Protein AF-A0AAU0YVJ8-F1 (afdb_monomer_lite)

Radius of gyration: 30.5 Å; chains: 1; bounding box: 115×53×44 Å

Foldseek 3Di:
DDDLLPLLVLLLVQQAVQHQQQVSLCSNVVDPDPVSSVVCLVVNLLVVQLCVVVFQKWKFKAQDPPRVVHTDTQDDPRSVVLSPDVVSNDPDPDSMTMTMHGGPDDPVPDDPCPSVVPPPPDDPDPPPPPPDPDDDDDDDDDPPDDDDDDDDDD

Sequence (154 aa):
MKDWQDDEYCLFINGGEGSDLWAVLADFSETEDEEAWRTHIPRFTRLIRCWQHLGFIKVFQSDEWPAHLTSEEVTGQALDTLLADPTSWEYQDPDRWTCVASGDRDIHELDEGMCDQERWPPPPEAASFRATEAPRPRNRNDQGRSSGTDRLGR

Secondary structure (DSSP, 8-state):
---TT-HHHHHHHHHHHT-BHHHHHHHHHTS--HHHHHTTHHHHHHHHHHHHHHTSEEEEEESSSSHHHHSPBP-HHHHHHHHH-GGGGS-S--SSEEEEEE-SS-GGGPPTTHHHHS-SSPP----------PPPPP----------------

Structure (mmCIF, N/CA/C/O backbone):
data_AF-A0AAU0YVJ8-F1
#
_entry.id   AF-A0AAU0YVJ8-F1
#
loop_
_atom_site.group_PDB
_atom_site.id
_atom_site.type_symbol
_atom_site.label_atom_id
_atom_site.label_alt_id
_atom_site.label_comp_id
_atom_site.label_asym_id
_atom_site.label_entity_id
_atom_site.label_seq_id
_atom_site.pdbx_PDB_ins_code
_atom_site.Cartn_x
_atom_site.Cartn_y
_atom_site.Cartn_z
_atom_site.occupancy
_atom_site.B_iso_or_equiv
_atom_site.auth_seq_id
_atom_site.auth_comp_id
_atom_site.auth_asym_id
_atom_site.auth_atom_id
_atom_site.pdbx_PDB_model_num
ATOM 1 N N . MET A 1 1 ? 5.237 -16.769 -15.947 1.00 51.09 1 MET A N 1
ATOM 2 C CA . MET A 1 1 ? 5.441 -16.356 -14.546 1.00 51.09 1 MET A CA 1
ATOM 3 C C . MET A 1 1 ? 5.336 -14.844 -14.570 1.00 51.09 1 MET A C 1
ATOM 5 O O . MET A 1 1 ? 5.944 -14.274 -15.469 1.00 51.09 1 MET A O 1
ATOM 9 N N . LYS A 1 2 ? 4.458 -14.243 -13.758 1.00 60.12 2 LYS A N 1
ATOM 10 C CA . LYS A 1 2 ? 4.348 -12.778 -13.693 1.00 60.12 2 LYS A CA 1
ATOM 11 C C . LYS A 1 2 ? 5.636 -12.207 -13.083 1.00 60.12 2 LYS A C 1
ATOM 13 O O . LYS A 1 2 ? 6.319 -12.923 -12.351 1.00 60.12 2 LYS A O 1
ATOM 18 N N . ASP A 1 3 ? 5.986 -10.997 -13.495 1.00 67.50 3 ASP A N 1
ATOM 19 C CA . ASP A 1 3 ? 7.217 -10.304 -13.109 1.00 67.50 3 ASP A CA 1
ATOM 20 C C . ASP A 1 3 ? 7.046 -9.672 -11.719 1.00 67.50 3 ASP A C 1
ATOM 22 O O . ASP A 1 3 ? 5.967 -9.180 -11.413 1.00 67.50 3 ASP A O 1
ATOM 26 N N . TRP A 1 4 ? 8.079 -9.673 -10.878 1.00 59.75 4 TRP A N 1
ATOM 27 C CA . TRP A 1 4 ? 8.043 -8.966 -9.589 1.00 59.75 4 TRP A CA 1
ATOM 28 C C . TRP A 1 4 ? 8.025 -7.442 -9.763 1.00 59.75 4 TRP A C 1
ATOM 30 O O . TRP A 1 4 ? 7.556 -6.732 -8.879 1.00 59.75 4 TRP A O 1
ATOM 40 N N . GLN A 1 5 ? 8.433 -6.954 -10.938 1.00 66.75 5 GLN A N 1
ATOM 41 C CA . GLN A 1 5 ? 8.325 -5.550 -11.345 1.00 66.75 5 GLN A CA 1
ATOM 42 C C . GLN A 1 5 ? 6.957 -5.201 -11.961 1.00 66.75 5 GLN A C 1
ATOM 44 O O . GLN A 1 5 ? 6.758 -4.093 -12.462 1.00 66.75 5 GLN A O 1
ATOM 49 N N . ASP A 1 6 ? 6.004 -6.136 -11.954 1.00 84.75 6 ASP A N 1
ATOM 50 C CA . ASP A 1 6 ? 4.592 -5.833 -12.166 1.00 84.75 6 ASP A CA 1
ATOM 51 C C . ASP A 1 6 ? 4.008 -5.341 -10.833 1.00 84.75 6 ASP A C 1
ATOM 53 O O . ASP A 1 6 ? 3.893 -6.106 -9.874 1.00 84.75 6 ASP A O 1
ATOM 57 N N . ASP A 1 7 ? 3.663 -4.050 -10.781 1.00 88.31 7 ASP A N 1
ATOM 58 C CA . ASP A 1 7 ? 3.133 -3.370 -9.593 1.00 88.31 7 ASP A CA 1
ATOM 59 C C . ASP A 1 7 ? 1.969 -4.158 -8.950 1.00 88.31 7 ASP A C 1
ATOM 61 O O . ASP A 1 7 ? 1.889 -4.291 -7.727 1.00 88.31 7 ASP A O 1
ATOM 65 N N . GLU A 1 8 ? 1.076 -4.707 -9.783 1.00 88.12 8 GLU A N 1
ATOM 66 C CA . GLU A 1 8 ? -0.093 -5.477 -9.355 1.00 88.12 8 GLU A CA 1
ATOM 67 C C . GLU A 1 8 ? 0.323 -6.824 -8.770 1.00 88.12 8 GLU A C 1
ATOM 69 O O . GLU A 1 8 ? -0.139 -7.227 -7.701 1.00 88.12 8 GLU A O 1
ATOM 74 N N . TYR A 1 9 ? 1.231 -7.527 -9.443 1.00 88.19 9 TYR A N 1
ATOM 75 C CA . TYR A 1 9 ? 1.719 -8.808 -8.948 1.00 88.19 9 TYR A CA 1
ATOM 76 C C . TYR A 1 9 ? 2.485 -8.659 -7.627 1.00 88.19 9 TYR A C 1
ATOM 78 O O . TYR A 1 9 ? 2.253 -9.440 -6.703 1.00 88.19 9 TYR A O 1
ATOM 86 N N . CYS A 1 10 ? 3.336 -7.637 -7.511 1.00 91.81 10 CYS A N 1
ATOM 87 C CA . CYS A 1 10 ? 4.077 -7.338 -6.288 1.00 91.81 10 CYS A CA 1
ATOM 88 C C . CYS A 1 10 ? 3.132 -7.072 -5.108 1.00 91.81 10 CYS A C 1
ATOM 90 O O . CYS A 1 10 ? 3.278 -7.676 -4.040 1.00 91.81 10 CYS A O 1
ATOM 92 N N . LEU A 1 11 ? 2.115 -6.227 -5.319 1.00 92.56 11 LEU A N 1
ATOM 93 C CA . LEU A 1 11 ? 1.122 -5.918 -4.293 1.00 92.56 11 LEU A CA 1
ATOM 94 C C . LEU A 1 11 ? 0.286 -7.143 -3.909 1.00 92.56 11 LEU A C 1
ATOM 96 O O . LEU A 1 11 ? -0.031 -7.320 -2.735 1.00 92.56 11 LEU A O 1
ATOM 100 N N . PHE A 1 12 ? -0.059 -7.996 -4.875 1.00 90.56 12 PHE A N 1
ATOM 101 C CA . PHE A 1 12 ? -0.785 -9.233 -4.606 1.00 90.56 12 PHE A CA 1
ATOM 102 C C . PHE A 1 12 ? -0.000 -10.167 -3.680 1.00 90.56 12 PHE A C 1
ATOM 104 O O . PHE A 1 12 ? -0.557 -10.633 -2.686 1.00 90.56 12 PHE A O 1
ATOM 111 N N . ILE A 1 13 ? 1.276 -10.429 -3.979 1.00 91.50 13 ILE A N 1
ATOM 112 C CA . ILE A 1 13 ? 2.089 -11.323 -3.147 1.00 91.50 13 ILE A CA 1
ATOM 113 C C . ILE A 1 13 ? 2.244 -10.749 -1.736 1.00 91.50 13 ILE A C 1
ATOM 115 O O . ILE A 1 13 ? 1.937 -11.438 -0.765 1.00 91.50 13 ILE A O 1
ATOM 119 N N . ASN A 1 14 ? 2.600 -9.468 -1.621 1.00 93.00 14 ASN A N 1
ATOM 120 C CA . ASN A 1 14 ? 2.753 -8.804 -0.327 1.00 93.00 14 ASN A CA 1
ATOM 121 C C . ASN A 1 14 ? 1.441 -8.753 0.478 1.00 93.00 14 ASN A C 1
ATOM 123 O O . ASN A 1 14 ? 1.430 -8.975 1.688 1.00 93.00 14 ASN A O 1
ATOM 127 N N . GLY A 1 15 ? 0.304 -8.531 -0.187 1.00 90.19 15 GLY A N 1
ATOM 128 C CA . GLY A 1 15 ? -1.012 -8.628 0.443 1.00 90.19 15 GLY A CA 1
ATOM 129 C C . GLY A 1 15 ? -1.358 -10.056 0.887 1.00 90.19 15 GLY A C 1
ATOM 130 O O . GLY A 1 15 ? -2.058 -10.250 1.878 1.00 90.19 15 GLY A O 1
ATOM 131 N N . GLY A 1 16 ? -0.866 -11.081 0.193 1.00 89.19 16 GLY A N 1
ATOM 132 C CA . GLY A 1 16 ? -0.982 -12.476 0.627 1.00 89.19 16 GLY A CA 1
ATOM 133 C C . GLY A 1 16 ? -0.205 -12.772 1.913 1.00 89.19 16 GLY A C 1
ATOM 134 O O . GLY A 1 16 ? -0.638 -13.598 2.717 1.00 89.19 16 GLY A O 1
ATOM 135 N N . GLU A 1 17 ? 0.913 -12.080 2.119 1.00 90.31 17 GLU A N 1
ATOM 136 C CA . GLU A 1 17 ? 1.813 -12.277 3.260 1.00 90.31 17 GLU A CA 1
ATOM 137 C C . GLU A 1 17 ? 1.480 -11.389 4.467 1.00 90.31 17 GLU A C 1
ATOM 139 O O . GLU A 1 17 ? 1.920 -11.677 5.581 1.00 90.31 17 GLU A O 1
ATOM 144 N N . GLY A 1 18 ? 0.652 -10.356 4.284 1.00 89.62 18 GLY A N 1
ATOM 145 C CA . GLY A 1 18 ? 0.358 -9.404 5.353 1.00 89.62 18 GLY A CA 1
ATOM 146 C C . GLY A 1 18 ? 1.512 -8.428 5.584 1.00 89.62 18 GLY A C 1
ATOM 147 O O . GLY A 1 18 ? 1.788 -8.085 6.734 1.00 89.62 18 GLY A O 1
ATOM 148 N N . SER A 1 19 ? 2.218 -8.044 4.519 1.00 91.44 19 SER A N 1
ATOM 149 C CA . SER A 1 19 ? 3.463 -7.277 4.585 1.00 91.44 19 SER A CA 1
ATOM 150 C C . SER A 1 19 ? 3.259 -5.811 4.961 1.00 91.44 19 SER A C 1
ATOM 152 O O . SER A 1 19 ? 2.230 -5.200 4.655 1.00 91.44 19 SER A O 1
ATOM 154 N N . ASP A 1 20 ? 4.284 -5.222 5.577 1.00 92.44 20 ASP A N 1
ATOM 155 C CA . ASP A 1 20 ? 4.367 -3.775 5.770 1.00 92.44 20 ASP A CA 1
ATOM 156 C C . ASP A 1 20 ? 4.438 -3.025 4.429 1.00 92.44 20 ASP A C 1
ATOM 158 O O . ASP A 1 20 ? 4.908 -3.547 3.416 1.00 92.44 20 ASP A O 1
ATOM 162 N N . LEU A 1 21 ? 4.028 -1.754 4.423 1.00 93.38 21 LEU A N 1
ATOM 163 C CA . LEU A 1 21 ? 4.056 -0.920 3.214 1.00 93.38 21 LEU A CA 1
ATOM 164 C C . LEU A 1 21 ? 5.464 -0.717 2.639 1.00 93.38 21 LEU A C 1
ATOM 166 O O . LEU A 1 21 ? 5.624 -0.686 1.420 1.00 93.38 21 LEU A O 1
ATOM 170 N N . TRP A 1 22 ? 6.481 -0.585 3.495 1.00 93.44 22 TRP A N 1
ATOM 171 C CA . TRP A 1 22 ? 7.870 -0.430 3.053 1.00 93.44 22 TRP A CA 1
ATOM 172 C C . TRP A 1 22 ? 8.371 -1.689 2.325 1.00 93.44 22 TRP A C 1
ATOM 174 O O . TRP A 1 22 ? 9.097 -1.578 1.337 1.00 93.44 22 TRP A O 1
ATOM 184 N N . ALA A 1 23 ? 7.929 -2.878 2.754 1.00 93.12 23 ALA A N 1
ATOM 185 C CA . ALA A 1 23 ? 8.352 -4.154 2.179 1.00 93.12 23 ALA A CA 1
ATOM 186 C C . ALA A 1 23 ? 7.858 -4.313 0.735 1.00 93.12 23 ALA A C 1
ATOM 188 O O . ALA A 1 23 ? 8.610 -4.766 -0.122 1.00 93.12 23 ALA A O 1
ATOM 189 N N . VAL A 1 24 ? 6.658 -3.804 0.428 1.00 94.12 24 VAL A N 1
ATOM 190 C CA . VAL A 1 24 ? 6.143 -3.735 -0.951 1.00 94.12 24 VAL A CA 1
ATOM 191 C C . VAL A 1 24 ? 7.113 -2.977 -1.866 1.00 94.12 24 VAL A C 1
ATOM 193 O O . VAL A 1 24 ? 7.354 -3.388 -2.998 1.00 94.1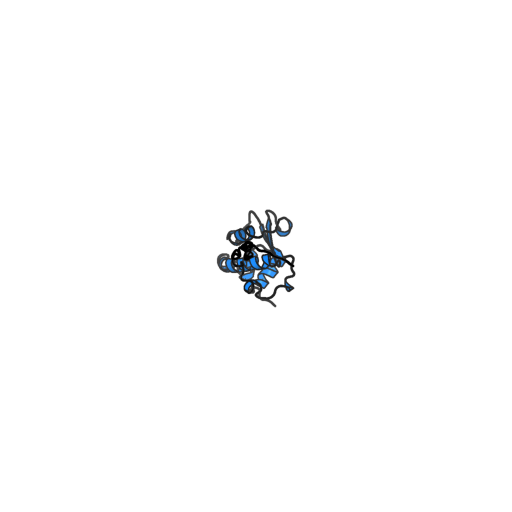2 24 VAL A O 1
ATOM 196 N N . LEU A 1 25 ? 7.686 -1.865 -1.390 1.00 94.50 25 LEU A N 1
ATOM 197 C CA . LEU A 1 25 ? 8.618 -1.057 -2.181 1.00 94.50 25 LEU A CA 1
ATOM 198 C C . LEU A 1 25 ? 9.988 -1.728 -2.314 1.00 94.50 25 LEU A C 1
ATOM 200 O O . LEU A 1 25 ? 10.589 -1.675 -3.390 1.00 94.50 25 LEU A O 1
ATOM 204 N N . ALA A 1 26 ? 10.463 -2.357 -1.239 1.00 93.00 26 ALA A N 1
ATOM 205 C CA . ALA A 1 26 ? 11.708 -3.114 -1.226 1.00 93.00 26 ALA A CA 1
ATOM 206 C C . ALA A 1 26 ? 11.666 -4.271 -2.233 1.00 93.00 26 ALA A C 1
ATOM 208 O O . ALA A 1 26 ? 12.542 -4.373 -3.093 1.00 93.00 26 ALA A O 1
ATOM 209 N N . ASP A 1 27 ? 10.598 -5.069 -2.193 1.00 93.25 27 ASP A N 1
ATOM 210 C CA . ASP A 1 27 ? 10.394 -6.198 -3.099 1.00 93.25 27 ASP A CA 1
ATOM 211 C C . ASP A 1 27 ? 10.249 -5.742 -4.549 1.00 93.25 27 ASP A C 1
ATOM 213 O O . ASP A 1 27 ? 10.882 -6.304 -5.442 1.00 93.25 27 ASP A O 1
ATOM 217 N N . PHE A 1 28 ? 9.444 -4.703 -4.792 1.00 93.81 28 PHE A N 1
ATOM 218 C CA . PHE A 1 28 ? 9.222 -4.173 -6.136 1.00 93.81 28 PHE A CA 1
ATOM 219 C C . PHE A 1 28 ? 10.508 -3.655 -6.787 1.00 93.81 28 PHE A C 1
ATOM 221 O O . PHE A 1 28 ? 10.744 -3.851 -7.979 1.00 93.81 28 PHE A O 1
ATOM 228 N N . SER A 1 29 ? 11.317 -2.930 -6.014 1.00 92.00 29 SER A N 1
ATOM 229 C CA . SER A 1 29 ? 12.522 -2.272 -6.521 1.00 92.00 29 SER A CA 1
ATOM 230 C C . SER A 1 29 ? 13.749 -3.186 -6.548 1.00 92.00 29 SER A C 1
ATOM 232 O O . SER A 1 29 ? 14.768 -2.807 -7.129 1.00 92.00 29 SER A O 1
ATOM 234 N N . GLU A 1 30 ? 13.658 -4.374 -5.938 1.00 91.88 30 GLU A N 1
ATOM 235 C CA . GLU A 1 30 ? 14.751 -5.341 -5.781 1.00 91.88 30 GLU A CA 1
ATOM 236 C C . GLU A 1 30 ? 16.017 -4.720 -5.146 1.00 91.88 30 GLU A C 1
ATOM 238 O O . GLU A 1 30 ? 17.150 -5.104 -5.453 1.00 91.88 30 GLU A O 1
ATOM 243 N N . THR A 1 31 ? 15.846 -3.726 -4.268 1.00 91.31 31 THR A N 1
ATOM 244 C CA . THR A 1 31 ? 16.947 -3.004 -3.613 1.00 91.31 31 THR A CA 1
ATOM 245 C C . THR A 1 31 ? 16.616 -2.647 -2.167 1.00 91.31 31 THR A C 1
ATOM 247 O O . THR A 1 31 ? 15.456 -2.509 -1.796 1.00 91.31 31 THR A O 1
ATOM 250 N N . GLU A 1 32 ? 17.658 -2.443 -1.361 1.00 89.75 32 GLU A N 1
ATOM 251 C CA . GLU A 1 32 ? 17.587 -1.945 0.022 1.00 89.75 32 GLU A CA 1
ATOM 252 C C . GLU A 1 32 ? 17.713 -0.406 0.106 1.00 89.75 32 GLU A C 1
ATOM 25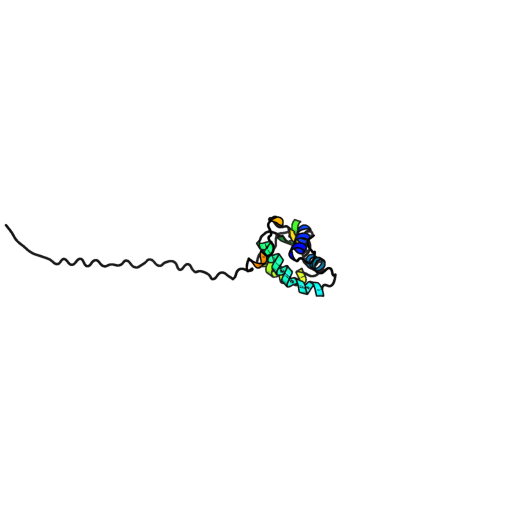4 O O . GLU A 1 32 ? 17.831 0.161 1.189 1.00 89.75 32 GLU A O 1
ATOM 259 N N . ASP A 1 33 ? 17.743 0.289 -1.037 1.00 92.31 33 ASP A N 1
ATOM 260 C CA . ASP A 1 33 ? 17.873 1.749 -1.103 1.00 92.31 33 ASP A CA 1
ATOM 261 C C . ASP A 1 33 ? 16.526 2.462 -0.883 1.00 92.31 33 ASP A C 1
ATOM 263 O O . ASP A 1 33 ? 15.720 2.609 -1.806 1.00 92.31 33 ASP A O 1
ATOM 267 N N . GLU A 1 34 ? 16.317 2.978 0.329 1.00 90.50 34 GLU A N 1
ATOM 268 C CA . GLU A 1 34 ? 15.119 3.742 0.703 1.00 90.50 34 GLU A CA 1
ATOM 269 C C . GLU A 1 34 ? 14.882 4.988 -0.171 1.00 90.50 34 GLU A C 1
ATOM 271 O O . GLU A 1 34 ? 13.737 5.413 -0.365 1.00 90.50 34 GLU A O 1
ATOM 276 N N . GLU A 1 35 ? 15.933 5.597 -0.736 1.00 91.62 35 GLU A N 1
ATOM 277 C CA . GLU A 1 35 ? 15.760 6.735 -1.643 1.00 91.62 35 GLU A CA 1
ATOM 278 C C . GLU A 1 35 ? 15.122 6.290 -2.966 1.00 91.62 35 GLU A C 1
ATOM 280 O O . GLU A 1 35 ? 14.233 6.974 -3.489 1.00 91.62 35 GLU A O 1
ATOM 285 N N . ALA A 1 36 ? 15.501 5.110 -3.467 1.00 91.31 36 ALA A N 1
ATOM 286 C CA . ALA A 1 36 ? 14.883 4.507 -4.641 1.00 91.31 36 ALA A CA 1
ATOM 287 C C . ALA A 1 36 ? 13.406 4.168 -4.382 1.00 91.31 36 ALA A C 1
ATOM 289 O O . ALA A 1 36 ? 12.547 4.492 -5.211 1.00 91.31 36 ALA A O 1
ATOM 290 N N . TRP A 1 37 ? 13.082 3.617 -3.206 1.00 93.06 37 TRP A N 1
ATOM 291 C CA . TRP A 1 37 ? 11.709 3.267 -2.811 1.00 93.06 37 TRP A CA 1
ATOM 292 C C . TRP A 1 37 ? 10.760 4.462 -2.884 1.00 93.06 37 TRP A C 1
ATOM 294 O O . TRP A 1 37 ? 9.652 4.362 -3.419 1.00 93.06 37 TRP A O 1
ATOM 304 N N . ARG A 1 38 ? 11.216 5.632 -2.417 1.00 92.06 38 ARG A N 1
ATOM 305 C CA . ARG A 1 38 ? 10.416 6.868 -2.396 1.00 92.06 38 ARG A CA 1
ATOM 306 C C . ARG A 1 38 ? 9.895 7.276 -3.770 1.00 92.06 38 ARG A C 1
ATOM 308 O O . ARG A 1 38 ? 8.825 7.878 -3.865 1.00 92.06 38 ARG A O 1
ATOM 315 N N . THR A 1 39 ? 10.604 6.923 -4.843 1.00 93.69 39 THR A N 1
ATOM 316 C CA . THR A 1 39 ? 10.163 7.212 -6.216 1.00 93.69 39 THR A CA 1
ATOM 317 C C . THR A 1 39 ? 8.922 6.410 -6.629 1.00 93.69 39 THR A C 1
ATOM 319 O O . THR A 1 39 ? 8.186 6.831 -7.525 1.00 93.69 39 THR A O 1
ATOM 322 N N . HIS A 1 40 ? 8.641 5.300 -5.940 1.00 93.44 40 HIS A N 1
ATOM 323 C CA . HIS A 1 40 ? 7.534 4.385 -6.218 1.00 93.44 40 HIS A CA 1
ATOM 324 C C . HIS A 1 40 ? 6.306 4.611 -5.320 1.00 93.44 40 HIS A C 1
ATOM 326 O O . HIS A 1 40 ? 5.215 4.157 -5.671 1.00 93.44 40 HIS A O 1
ATOM 332 N N . ILE A 1 41 ? 6.428 5.383 -4.231 1.00 94.25 41 ILE A N 1
ATOM 333 C CA . ILE A 1 41 ? 5.317 5.681 -3.306 1.00 94.25 41 ILE A CA 1
ATOM 334 C C . ILE A 1 41 ? 4.055 6.175 -4.040 1.00 94.25 41 ILE A C 1
ATOM 336 O O . ILE A 1 41 ? 2.993 5.591 -3.836 1.00 94.25 41 ILE A O 1
ATOM 340 N N . PRO A 1 42 ? 4.097 7.180 -4.945 1.00 93.31 42 PRO A N 1
ATOM 341 C CA . PRO A 1 42 ? 2.871 7.682 -5.577 1.00 93.31 42 PRO A CA 1
ATOM 342 C C . PRO A 1 42 ? 2.113 6.618 -6.381 1.00 93.31 42 PRO A C 1
ATOM 344 O O . PRO A 1 42 ? 0.882 6.650 -6.464 1.00 93.31 42 PRO A O 1
ATOM 347 N N . ARG A 1 43 ? 2.853 5.678 -6.974 1.00 91.31 43 ARG A N 1
ATOM 348 C CA . ARG A 1 43 ? 2.317 4.574 -7.767 1.00 91.31 43 ARG A CA 1
ATOM 349 C C . ARG A 1 43 ? 1.612 3.559 -6.867 1.00 91.31 43 ARG A C 1
ATOM 351 O O . ARG A 1 43 ? 0.431 3.295 -7.092 1.00 91.31 43 ARG A O 1
ATOM 358 N N . PHE A 1 44 ? 2.275 3.082 -5.815 1.00 94.00 44 PHE A N 1
ATOM 359 C CA . PHE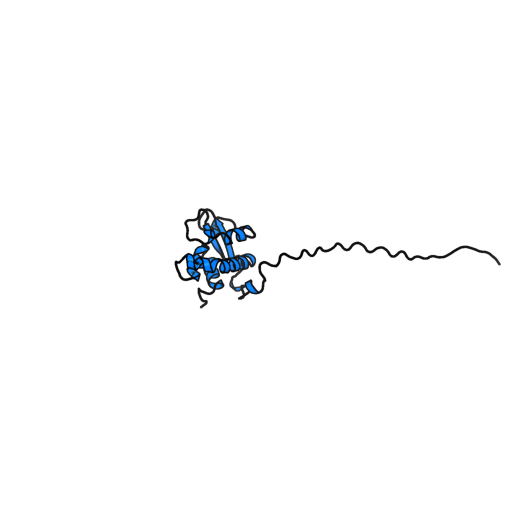 A 1 44 ? 1.667 2.133 -4.877 1.00 94.00 44 PHE A CA 1
ATOM 360 C C . PHE A 1 44 ? 0.540 2.756 -4.052 1.00 94.00 44 PHE A C 1
ATOM 362 O O . PHE A 1 44 ? -0.482 2.109 -3.850 1.00 94.00 44 PHE A O 1
ATOM 369 N N . THR A 1 45 ? 0.620 4.040 -3.694 1.00 94.75 45 THR A N 1
ATOM 370 C CA . THR A 1 45 ? -0.503 4.769 -3.085 1.00 94.75 45 THR A CA 1
ATOM 371 C C . THR A 1 45 ? -1.754 4.723 -3.964 1.00 94.75 45 THR A C 1
ATOM 373 O O . THR A 1 45 ? -2.858 4.499 -3.465 1.00 94.75 45 THR A O 1
ATOM 376 N N . ARG A 1 46 ? -1.616 4.929 -5.283 1.00 92.69 46 ARG A N 1
ATOM 377 C CA . ARG A 1 46 ? -2.759 4.863 -6.208 1.00 92.69 46 ARG A CA 1
ATOM 378 C C . ARG A 1 46 ? -3.327 3.448 -6.283 1.00 92.69 46 ARG A C 1
ATOM 380 O O . ARG A 1 46 ? -4.546 3.284 -6.241 1.00 92.69 46 ARG A O 1
ATOM 387 N N . LEU A 1 47 ? -2.448 2.456 -6.394 1.00 93.25 47 LEU A N 1
ATOM 388 C CA . LEU A 1 47 ? -2.831 1.060 -6.546 1.00 93.25 47 LEU A CA 1
ATOM 389 C C . LEU A 1 47 ? -3.533 0.523 -5.293 1.00 93.25 47 LEU A C 1
ATOM 391 O O . LEU A 1 47 ? -4.630 -0.018 -5.397 1.00 93.25 47 LEU A O 1
ATOM 395 N N . ILE A 1 48 ? -2.975 0.784 -4.107 1.00 94.88 48 ILE A N 1
ATOM 396 C CA . ILE A 1 48 ? -3.560 0.373 -2.826 1.00 94.88 48 ILE A CA 1
ATOM 397 C C . ILE A 1 48 ? -4.946 0.989 -2.637 1.00 94.88 48 ILE A C 1
ATOM 399 O O . ILE A 1 48 ? -5.890 0.287 -2.282 1.00 94.88 48 ILE A O 1
ATOM 403 N N . ARG A 1 49 ? -5.109 2.288 -2.929 1.00 93.31 49 ARG A N 1
ATOM 404 C CA . ARG A 1 49 ? -6.424 2.950 -2.860 1.00 93.31 49 ARG A CA 1
ATOM 405 C C . ARG A 1 49 ? -7.454 2.258 -3.742 1.00 93.31 49 ARG A C 1
ATOM 407 O O . ARG A 1 49 ? -8.556 1.977 -3.274 1.00 93.31 49 ARG A O 1
ATOM 414 N N . CYS A 1 50 ? -7.088 2.002 -4.995 1.00 92.31 50 CYS A N 1
ATOM 415 C CA . CYS A 1 50 ? -7.955 1.336 -5.954 1.00 92.31 50 CYS A CA 1
ATOM 416 C C . CYS A 1 50 ? -8.337 -0.073 -5.475 1.00 92.31 50 CYS A C 1
ATOM 418 O O . CYS A 1 50 ? -9.517 -0.387 -5.364 1.00 92.31 50 CYS A O 1
ATOM 420 N N . TRP A 1 51 ? -7.358 -0.909 -5.127 1.00 93.50 51 TRP A N 1
ATOM 421 C CA . TRP A 1 51 ? -7.611 -2.301 -4.753 1.00 93.50 51 TRP A CA 1
ATOM 422 C C . TRP A 1 51 ? -8.359 -2.440 -3.431 1.00 93.50 51 TRP A C 1
ATOM 424 O O . TRP A 1 51 ? -9.218 -3.314 -3.322 1.00 93.50 51 TRP A O 1
ATOM 434 N N . GLN A 1 52 ? -8.095 -1.569 -2.452 1.00 93.81 52 GLN A N 1
ATOM 435 C CA . GLN A 1 52 ? -8.863 -1.539 -1.207 1.00 93.81 52 GLN A CA 1
ATOM 436 C C . GLN A 1 52 ? -10.306 -1.099 -1.470 1.00 93.81 52 GLN A C 1
ATOM 438 O O . GLN A 1 52 ? -11.231 -1.703 -0.940 1.00 93.81 52 GLN A O 1
ATOM 443 N N . HIS A 1 53 ? -10.528 -0.118 -2.354 1.00 91.06 53 HIS A N 1
ATOM 444 C CA . HIS A 1 53 ? -11.888 0.266 -2.740 1.00 91.06 53 HIS A CA 1
ATOM 445 C C . HIS A 1 53 ? -12.638 -0.874 -3.440 1.00 91.06 53 HIS A C 1
ATOM 447 O O . HIS A 1 53 ? -13.811 -1.116 -3.161 1.00 91.06 53 HIS A O 1
ATOM 453 N N . LEU A 1 54 ? -11.947 -1.589 -4.327 1.00 90.69 54 LEU A N 1
ATOM 454 C CA . LEU A 1 54 ? -12.499 -2.725 -5.053 1.00 90.69 54 LEU A CA 1
ATOM 455 C C . LEU A 1 54 ? -12.649 -3.983 -4.188 1.00 90.69 54 LEU A C 1
ATOM 457 O O . LEU A 1 54 ? -13.324 -4.908 -4.633 1.00 90.69 54 LEU A O 1
ATOM 461 N N . GLY A 1 55 ? -12.069 -4.015 -2.982 1.00 91.75 55 GLY A N 1
ATOM 462 C CA . GLY A 1 55 ? -12.167 -5.112 -2.014 1.00 91.75 55 GLY A CA 1
ATOM 463 C C . GLY A 1 55 ? -11.151 -6.246 -2.194 1.00 91.75 55 GLY A C 1
ATOM 464 O O . GLY A 1 55 ? -11.327 -7.305 -1.593 1.00 91.75 55 GLY A O 1
ATOM 465 N N . PHE A 1 56 ? -10.112 -6.052 -3.011 1.00 92.69 56 PHE A N 1
ATOM 466 C CA . PHE A 1 56 ? -9.064 -7.054 -3.266 1.00 92.69 56 PHE A CA 1
ATOM 467 C C . PHE A 1 56 ? -7.985 -7.093 -2.184 1.00 92.69 56 PHE A C 1
ATOM 469 O O . PHE A 1 56 ? -7.353 -8.124 -1.971 1.00 92.69 56 PHE A O 1
ATOM 476 N N . ILE A 1 57 ? -7.787 -5.978 -1.485 1.00 94.50 57 ILE A N 1
ATOM 477 C CA . ILE A 1 57 ? -6.874 -5.874 -0.345 1.00 94.50 57 ILE A CA 1
ATOM 478 C C . ILE A 1 57 ? -7.540 -5.106 0.787 1.00 94.50 57 ILE A C 1
ATOM 480 O O . ILE A 1 57 ? -8.542 -4.418 0.590 1.00 94.50 57 ILE A O 1
ATOM 484 N N . LYS A 1 58 ? -6.923 -5.178 1.957 1.00 95.25 58 LYS A N 1
ATOM 485 C CA . LYS A 1 58 ? -7.226 -4.381 3.140 1.00 95.25 58 LYS A CA 1
ATOM 486 C C . LYS A 1 58 ? -5.933 -3.804 3.694 1.00 95.25 58 LYS A C 1
ATOM 488 O O . LYS A 1 58 ? -4.863 -4.377 3.503 1.00 95.25 58 LYS A O 1
ATOM 493 N N . VAL A 1 59 ? -6.034 -2.675 4.384 1.00 95.06 59 VAL A N 1
ATOM 494 C CA . VAL A 1 59 ? -4.908 -2.065 5.100 1.00 95.06 59 VAL A CA 1
ATOM 495 C C . VAL A 1 59 ? -5.254 -2.040 6.575 1.00 95.06 59 VAL A C 1
ATOM 497 O O . VAL A 1 59 ? -6.355 -1.640 6.939 1.00 95.06 59 VAL A O 1
ATOM 500 N N . PHE A 1 60 ? -4.327 -2.460 7.423 1.00 93.38 60 PHE A N 1
ATOM 501 C CA . PHE A 1 60 ? -4.517 -2.517 8.868 1.00 93.38 60 PHE A CA 1
ATOM 502 C C . PHE A 1 60 ? -3.455 -1.687 9.563 1.00 93.38 60 PHE A C 1
ATOM 504 O O . PHE A 1 60 ? -2.318 -1.627 9.100 1.00 93.38 60 PHE A O 1
ATOM 511 N N . GLN A 1 61 ? -3.822 -1.082 10.690 1.00 91.06 61 GLN A N 1
ATOM 512 C CA . GLN A 1 61 ? -2.881 -0.376 11.552 1.00 91.06 61 GLN A CA 1
ATOM 513 C C . GLN A 1 61 ? -3.087 -0.785 13.009 1.00 91.06 61 GLN A C 1
ATOM 515 O O . GLN A 1 61 ? -4.218 -0.767 13.492 1.00 91.06 61 GLN A O 1
ATOM 520 N N . SER A 1 62 ? -2.020 -1.162 13.708 1.00 87.50 62 SER A N 1
ATOM 521 C CA . SER A 1 62 ? -2.080 -1.757 15.049 1.00 87.50 62 SER A CA 1
ATOM 522 C C . SER A 1 62 ? -0.870 -1.375 15.887 1.00 87.50 62 SER A C 1
ATOM 524 O O . SER A 1 62 ? 0.219 -1.200 15.359 1.00 87.50 62 SER A O 1
ATOM 526 N N . ASP A 1 63 ? -1.034 -1.333 17.203 1.00 86.31 63 ASP A N 1
ATOM 527 C CA . ASP A 1 63 ? 0.080 -1.130 18.139 1.00 86.31 63 ASP A CA 1
ATOM 528 C C . ASP A 1 63 ? 0.815 -2.464 18.421 1.00 86.31 63 ASP A C 1
ATOM 530 O O . ASP A 1 63 ? 1.898 -2.492 18.999 1.00 86.31 63 ASP A O 1
ATOM 534 N N . GLU A 1 64 ? 0.235 -3.587 17.982 1.00 82.56 64 GLU A N 1
ATOM 535 C CA . GLU A 1 64 ? 0.771 -4.946 18.105 1.00 82.56 64 GLU A CA 1
ATOM 536 C C . GLU A 1 64 ? 0.918 -5.617 16.733 1.00 82.56 64 GLU A C 1
ATOM 538 O O . GLU A 1 64 ? 0.107 -5.392 15.830 1.00 82.56 64 GLU A O 1
ATOM 543 N N . TRP A 1 65 ? 1.927 -6.481 16.596 1.00 75.25 65 TRP A N 1
ATOM 544 C CA . TRP A 1 65 ? 2.143 -7.301 15.404 1.00 75.25 65 TRP A CA 1
ATOM 545 C C . TRP A 1 65 ? 1.567 -8.722 15.580 1.00 75.25 65 TRP A C 1
ATOM 547 O O . TRP A 1 65 ? 1.787 -9.327 16.634 1.00 75.25 65 TRP A O 1
ATOM 557 N N . PRO A 1 66 ? 0.923 -9.317 14.555 1.00 72.50 66 PRO A N 1
ATOM 558 C CA . PRO A 1 66 ? 0.653 -8.752 13.232 1.00 72.50 66 PRO A CA 1
ATOM 559 C C . PRO A 1 66 ? -0.655 -7.951 13.185 1.00 72.50 66 PRO A C 1
ATOM 561 O O . PRO A 1 66 ? -1.699 -8.415 13.646 1.00 72.50 66 PRO A O 1
ATOM 564 N N . ALA A 1 67 ? -0.605 -6.768 12.564 1.00 74.44 67 ALA A N 1
ATOM 565 C CA . ALA A 1 67 ? -1.688 -5.787 12.640 1.00 74.44 67 ALA A CA 1
ATOM 566 C C . ALA A 1 67 ? -3.042 -6.306 12.125 1.00 74.44 67 ALA A C 1
ATOM 568 O O . ALA A 1 67 ? -4.078 -6.034 12.725 1.00 74.44 67 ALA A O 1
ATOM 569 N N . HIS A 1 68 ? -3.044 -7.125 11.072 1.00 73.12 68 HIS A N 1
ATOM 570 C CA . HIS A 1 68 ? -4.264 -7.689 10.482 1.00 73.12 68 HIS A CA 1
ATOM 571 C C . HIS A 1 68 ? -5.033 -8.673 11.390 1.00 73.12 68 HIS A C 1
ATOM 573 O O . HIS A 1 68 ? -6.165 -9.030 11.070 1.00 73.12 68 HIS A O 1
ATOM 579 N N . LEU A 1 69 ? -4.451 -9.129 12.507 1.00 75.19 69 LEU A N 1
ATOM 580 C CA . LEU A 1 69 ? -5.124 -10.009 13.477 1.00 75.19 69 LEU A CA 1
ATOM 581 C C . LEU A 1 69 ? -5.627 -9.270 14.720 1.00 75.19 69 LEU A C 1
ATOM 583 O O . LEU A 1 69 ? -6.453 -9.806 15.461 1.00 75.19 69 LEU A O 1
ATOM 587 N N . THR A 1 70 ? -5.095 -8.080 14.980 1.00 69.38 70 THR A N 1
ATOM 588 C CA . THR A 1 70 ? -5.207 -7.404 16.277 1.00 69.38 70 THR A CA 1
ATOM 589 C C . THR A 1 70 ? -5.918 -6.060 16.187 1.00 69.38 70 THR A C 1
ATOM 591 O O . THR A 1 70 ? -6.209 -5.471 17.227 1.00 69.38 70 THR A O 1
ATOM 594 N N . SER A 1 71 ? -6.214 -5.561 14.983 1.00 78.81 71 SER A N 1
ATOM 595 C CA . SER A 1 71 ? -6.772 -4.222 14.804 1.00 78.81 71 SER A CA 1
ATOM 596 C C . SER A 1 71 ? -7.875 -4.108 13.752 1.00 78.81 71 SER A C 1
ATOM 598 O O . SER A 1 71 ? -8.320 -5.085 13.149 1.00 78.81 71 SER A O 1
ATOM 600 N N . GLU A 1 72 ? -8.362 -2.875 13.596 1.00 80.06 72 GLU A N 1
ATOM 601 C CA . GLU A 1 72 ? -9.370 -2.498 12.615 1.00 80.06 72 GLU A CA 1
ATOM 602 C C . GLU A 1 72 ? -8.732 -2.099 11.278 1.00 80.06 72 GLU A C 1
ATOM 604 O O . GLU A 1 72 ? -7.618 -1.572 11.205 1.00 80.06 72 GLU A O 1
ATOM 609 N N . GLU A 1 73 ? -9.485 -2.339 10.210 1.00 91.38 73 GLU A N 1
ATOM 610 C CA . GLU A 1 73 ? -9.147 -1.923 8.855 1.00 91.38 73 GLU A CA 1
ATOM 611 C C . GLU A 1 73 ? -9.146 -0.389 8.735 1.00 91.38 73 GLU A C 1
ATOM 613 O O . GLU A 1 73 ? -10.083 0.297 9.155 1.00 91.38 73 GLU A O 1
ATOM 618 N N . VAL A 1 74 ? -8.102 0.159 8.118 1.00 92.56 74 VAL A N 1
ATOM 619 C CA . VAL A 1 74 ? -7.966 1.585 7.825 1.00 92.56 74 VAL A CA 1
ATOM 620 C C . VAL A 1 74 ? -8.588 1.875 6.463 1.00 92.56 74 VAL A C 1
ATOM 622 O O . VAL A 1 74 ? -8.092 1.425 5.434 1.00 92.56 74 VAL A O 1
ATOM 625 N N . THR A 1 75 ? -9.649 2.683 6.449 1.00 92.88 75 THR A N 1
ATOM 626 C CA . THR A 1 75 ? -10.424 2.983 5.235 1.00 92.88 75 THR A CA 1
ATOM 627 C C . THR A 1 75 ? -10.646 4.487 5.031 1.00 92.88 75 THR A C 1
ATOM 629 O O . THR A 1 75 ? -10.396 5.317 5.914 1.00 92.88 75 THR A O 1
ATOM 632 N N . GLY A 1 76 ? -11.114 4.863 3.835 1.00 90.75 76 GLY A N 1
ATOM 633 C CA . GLY A 1 76 ? -11.533 6.229 3.501 1.00 90.75 76 GLY A CA 1
ATOM 634 C C . GLY A 1 76 ? -10.461 7.294 3.769 1.00 90.75 76 GLY A C 1
ATOM 635 O O . GLY A 1 76 ? -9.297 7.131 3.417 1.00 90.75 76 GLY A O 1
ATOM 636 N N . GLN A 1 77 ? -10.848 8.391 4.427 1.00 91.38 77 GLN A N 1
ATOM 637 C CA . GLN A 1 77 ? -9.937 9.509 4.705 1.00 91.38 77 GLN A CA 1
ATOM 638 C C . GLN A 1 77 ? -8.756 9.115 5.607 1.00 91.38 77 GLN A C 1
ATOM 640 O O . GLN A 1 77 ? -7.690 9.721 5.508 1.00 91.38 77 GLN A O 1
ATOM 645 N N . ALA A 1 78 ? -8.930 8.126 6.492 1.00 92.56 78 ALA A N 1
ATOM 646 C CA . ALA A 1 78 ? -7.843 7.645 7.341 1.00 92.56 78 ALA A CA 1
ATOM 647 C C . ALA A 1 78 ? -6.772 6.939 6.501 1.00 92.56 78 ALA A C 1
ATOM 649 O O . ALA A 1 78 ? -5.587 7.209 6.685 1.00 92.56 78 ALA A O 1
ATOM 650 N N . LEU A 1 79 ? -7.194 6.132 5.522 1.00 94.25 79 LEU A N 1
ATOM 651 C CA . LEU A 1 79 ? -6.285 5.515 4.557 1.00 94.25 79 LEU A CA 1
ATOM 652 C C . LEU A 1 79 ? -5.571 6.578 3.720 1.00 94.25 79 LEU A C 1
ATOM 654 O O . LEU A 1 79 ? -4.368 6.490 3.500 1.00 94.25 79 LEU A O 1
ATOM 658 N N . ASP A 1 80 ? -6.291 7.612 3.284 1.00 92.00 80 ASP A N 1
ATOM 659 C CA . ASP A 1 80 ? -5.691 8.680 2.489 1.00 92.00 80 ASP A CA 1
ATOM 660 C C . ASP A 1 80 ? -4.609 9.447 3.243 1.00 92.00 80 ASP A C 1
ATOM 662 O O . ASP A 1 80 ? -3.581 9.771 2.649 1.00 92.00 80 ASP A O 1
ATOM 666 N N . THR A 1 81 ? -4.843 9.726 4.526 1.00 94.00 81 THR A N 1
ATOM 667 C CA . THR A 1 81 ? -3.860 10.359 5.409 1.00 94.00 81 THR A CA 1
ATOM 668 C C . THR A 1 81 ? -2.664 9.442 5.632 1.00 94.00 81 THR A C 1
ATOM 670 O O . THR A 1 81 ? -1.534 9.899 5.507 1.00 94.00 81 THR A O 1
ATOM 673 N N . LEU A 1 82 ? -2.910 8.156 5.902 1.00 93.81 82 LEU A N 1
ATOM 674 C CA . LEU A 1 82 ? -1.866 7.160 6.125 1.00 93.81 82 LEU A CA 1
ATOM 675 C C . LEU A 1 82 ? -0.947 7.032 4.903 1.00 93.81 82 LEU A C 1
ATOM 677 O O . LEU A 1 82 ? 0.262 7.169 5.018 1.00 93.81 82 LEU A O 1
ATOM 681 N N . LEU A 1 83 ? -1.509 6.851 3.704 1.00 94.81 83 LEU A N 1
ATOM 682 C CA . LEU A 1 83 ? -0.708 6.669 2.486 1.00 94.81 83 LEU A CA 1
ATOM 683 C C . LEU A 1 83 ? 0.005 7.952 2.034 1.00 94.81 83 LEU A C 1
ATOM 685 O O . LEU A 1 83 ? 0.923 7.887 1.214 1.00 94.81 83 LEU A O 1
ATOM 689 N N . ALA A 1 84 ? -0.438 9.116 2.517 1.00 93.19 84 ALA A N 1
ATOM 690 C CA . ALA A 1 84 ? 0.217 10.396 2.278 1.00 93.19 84 ALA A CA 1
ATOM 691 C C . ALA A 1 84 ? 1.356 10.682 3.268 1.00 93.19 84 ALA A C 1
ATOM 693 O O . ALA A 1 84 ? 2.153 11.582 2.999 1.00 93.19 84 ALA A O 1
ATOM 694 N N . ASP A 1 85 ? 1.428 9.958 4.387 1.00 91.75 85 ASP A N 1
ATOM 695 C CA . ASP A 1 85 ? 2.489 10.091 5.377 1.00 91.75 85 ASP A CA 1
ATOM 696 C C . ASP A 1 85 ? 3.733 9.309 4.923 1.00 91.75 85 ASP A C 1
ATOM 698 O O . ASP A 1 85 ? 3.690 8.078 4.864 1.00 91.75 85 ASP A O 1
ATOM 702 N N . PRO A 1 86 ? 4.859 9.983 4.614 1.00 87.56 86 PRO A N 1
ATOM 703 C CA . PRO A 1 86 ? 6.083 9.305 4.199 1.00 87.56 86 PRO A CA 1
ATOM 704 C C . PRO A 1 86 ? 6.578 8.281 5.221 1.00 87.56 86 PRO A C 1
ATOM 706 O O . PRO A 1 86 ? 7.107 7.251 4.824 1.00 87.56 86 PRO A O 1
ATOM 709 N N . THR A 1 87 ? 6.354 8.520 6.516 1.00 89.25 87 THR A N 1
ATOM 710 C CA . THR A 1 87 ? 6.835 7.634 7.587 1.00 89.25 87 THR A CA 1
ATOM 711 C C . THR A 1 87 ? 6.134 6.276 7.596 1.00 89.25 87 THR A C 1
ATOM 713 O O . THR A 1 87 ? 6.690 5.301 8.097 1.00 89.25 87 THR A O 1
ATOM 716 N N . SER A 1 88 ? 4.944 6.179 6.988 1.00 90.50 88 SER A N 1
ATOM 717 C CA . SER A 1 88 ? 4.233 4.906 6.810 1.00 90.50 88 SER A CA 1
ATOM 718 C C . SER A 1 88 ? 4.900 3.994 5.773 1.00 90.50 88 SER A C 1
ATOM 720 O O . SER A 1 88 ? 4.552 2.822 5.691 1.00 90.50 88 SER A O 1
ATOM 722 N N . TRP A 1 89 ? 5.846 4.517 4.987 1.00 92.81 89 TRP A N 1
ATOM 723 C CA . TRP A 1 89 ? 6.571 3.804 3.930 1.00 92.81 89 TRP A CA 1
ATOM 724 C C . TRP A 1 89 ? 8.045 3.549 4.265 1.00 92.81 89 TRP A C 1
ATOM 726 O O . TRP A 1 89 ? 8.771 3.013 3.430 1.00 92.81 89 TRP A O 1
ATOM 736 N N . GLU A 1 90 ? 8.502 3.968 5.442 1.00 90.88 90 GLU A N 1
ATOM 737 C CA . GLU A 1 90 ? 9.899 3.854 5.863 1.00 90.88 90 GLU A CA 1
ATOM 738 C C . GLU A 1 90 ? 10.134 2.555 6.638 1.00 90.88 90 GLU A C 1
ATOM 740 O O . GLU A 1 90 ? 9.256 2.077 7.363 1.00 90.88 90 GLU A O 1
ATOM 745 N N . TYR A 1 91 ? 11.336 1.993 6.501 1.00 88.06 91 TYR A N 1
ATOM 746 C CA . TYR A 1 91 ? 11.767 0.870 7.325 1.00 88.06 91 TYR A CA 1
ATOM 747 C C . TYR A 1 91 ? 12.163 1.386 8.711 1.00 88.06 91 TYR A C 1
ATOM 749 O O . TYR A 1 91 ? 13.230 1.968 8.905 1.00 88.06 91 TYR A O 1
ATOM 757 N N . GLN A 1 92 ? 11.293 1.190 9.694 1.00 82.38 92 GLN A N 1
ATOM 758 C CA . GLN A 1 92 ? 11.542 1.578 11.080 1.00 82.38 92 GLN A CA 1
ATOM 759 C C . GLN A 1 92 ? 10.787 0.660 12.033 1.00 82.38 92 GLN A C 1
ATOM 761 O O . GLN A 1 92 ? 9.801 0.051 11.631 1.00 82.38 92 GLN A O 1
ATOM 766 N N . ASP A 1 93 ? 11.219 0.608 13.295 1.00 77.50 93 ASP A N 1
ATOM 767 C CA . ASP A 1 93 ? 10.402 0.066 14.384 1.00 77.50 93 ASP A CA 1
ATOM 768 C C . ASP A 1 93 ? 9.273 1.067 14.656 1.00 77.50 93 ASP A C 1
ATOM 770 O O . ASP A 1 93 ? 9.535 2.139 15.217 1.00 77.50 93 ASP A O 1
ATOM 774 N N . PRO A 1 94 ? 8.032 0.790 14.229 1.00 75.62 94 PRO A N 1
ATOM 775 C CA . PRO A 1 94 ? 7.003 1.801 14.283 1.00 75.62 94 PRO A CA 1
ATOM 776 C C . PRO A 1 94 ? 6.333 1.789 15.660 1.00 75.62 94 PRO A C 1
ATOM 778 O O . PRO A 1 94 ? 6.122 0.735 16.260 1.00 75.62 94 PRO A O 1
ATOM 781 N N . ASP A 1 95 ? 5.888 2.958 16.126 1.00 78.69 95 ASP A N 1
ATOM 782 C CA . ASP A 1 95 ? 4.957 3.023 17.264 1.00 78.69 95 ASP A CA 1
ATOM 783 C C . ASP A 1 95 ? 3.636 2.294 16.938 1.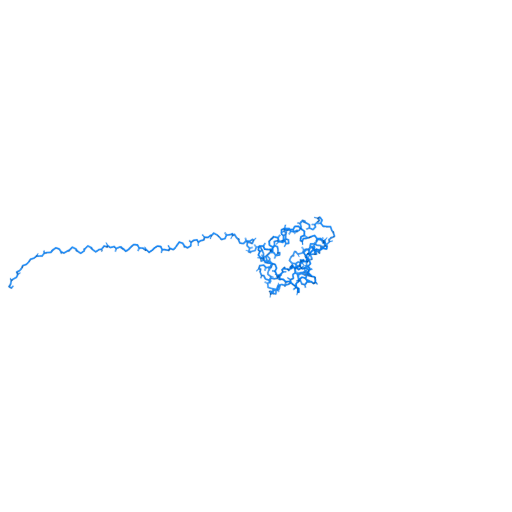00 78.69 95 ASP A C 1
ATOM 785 O O . ASP A 1 95 ? 2.927 1.848 17.841 1.00 78.69 95 ASP A O 1
ATOM 789 N N . ARG A 1 96 ? 3.300 2.184 15.640 1.00 81.38 96 ARG A N 1
ATOM 790 C CA . ARG A 1 96 ? 2.137 1.456 15.114 1.00 81.38 96 ARG A CA 1
ATOM 791 C C . ARG A 1 96 ? 2.475 0.741 13.803 1.00 81.38 96 ARG A C 1
ATOM 793 O O . ARG A 1 96 ? 2.770 1.381 12.796 1.00 81.38 96 ARG A O 1
ATOM 800 N N . TRP A 1 97 ? 2.354 -0.577 13.799 1.00 85.38 97 TRP A N 1
ATOM 801 C CA . TRP A 1 97 ? 2.495 -1.443 12.631 1.00 85.38 97 TRP A CA 1
ATOM 802 C C . TRP A 1 97 ? 1.429 -1.141 11.585 1.00 85.38 97 TRP A C 1
ATOM 804 O O . TRP A 1 97 ? 0.264 -0.957 11.940 1.00 85.38 97 TRP A O 1
ATOM 814 N N . THR A 1 98 ? 1.813 -1.124 10.307 1.00 89.88 98 THR A N 1
ATOM 815 C CA . THR A 1 98 ? 0.893 -0.895 9.188 1.00 89.88 98 THR A CA 1
ATOM 816 C C . THR A 1 98 ? 1.149 -1.902 8.081 1.00 89.88 98 THR A C 1
ATOM 818 O O . THR A 1 98 ? 2.183 -1.831 7.425 1.00 89.88 98 THR A O 1
ATOM 821 N N . CYS A 1 99 ? 0.180 -2.778 7.817 1.00 91.50 99 CYS A N 1
ATOM 822 C CA . CYS A 1 99 ? 0.321 -3.823 6.806 1.00 91.50 99 CYS A CA 1
ATOM 823 C C . CYS A 1 99 ? -0.805 -3.821 5.772 1.00 91.50 99 CYS A C 1
ATOM 825 O O . CYS A 1 99 ? -1.950 -3.465 6.072 1.00 91.50 99 CYS A O 1
ATOM 827 N N . VAL A 1 100 ? -0.487 -4.299 4.572 1.00 93.75 100 VAL A N 1
ATOM 828 C CA . VAL A 1 100 ? -1.460 -4.667 3.542 1.00 93.75 100 VAL A CA 1
ATOM 829 C C . VAL A 1 100 ? -1.742 -6.156 3.655 1.00 93.75 100 VAL A C 1
ATOM 831 O O . VAL A 1 100 ? -0.819 -6.953 3.749 1.00 93.75 100 VAL A O 1
ATOM 834 N N . ALA A 1 101 ? -3.013 -6.541 3.611 1.00 93.69 101 ALA A N 1
ATOM 835 C CA . ALA A 1 101 ? -3.432 -7.935 3.604 1.00 93.69 101 ALA A CA 1
ATOM 836 C C . ALA A 1 101 ? -4.472 -8.201 2.508 1.00 93.69 101 ALA A C 1
ATOM 838 O O . ALA A 1 101 ? -5.062 -7.274 1.947 1.00 93.69 101 ALA A O 1
ATOM 839 N N . SER A 1 102 ? -4.715 -9.476 2.214 1.00 92.56 102 SER A N 1
ATOM 840 C CA . SER A 1 102 ? -5.725 -9.905 1.246 1.00 92.56 102 SER A CA 1
ATOM 841 C C . SER A 1 102 ? -7.122 -9.460 1.681 1.00 92.56 102 SER A C 1
ATOM 843 O O . SER A 1 102 ? -7.472 -9.513 2.862 1.00 92.56 102 SER A O 1
ATOM 845 N N . GLY A 1 103 ? -7.906 -8.988 0.716 1.00 91.56 103 GLY A N 1
ATOM 846 C CA . GLY A 1 103 ? -9.272 -8.534 0.928 1.00 91.56 103 GLY A CA 1
ATOM 847 C C . GLY A 1 103 ? -10.290 -9.668 0.878 1.00 91.56 103 GLY A C 1
ATOM 848 O O . GLY A 1 103 ? -9.953 -10.849 0.896 1.00 91.56 103 GLY A O 1
ATOM 849 N N . ASP A 1 104 ? -11.565 -9.286 0.816 1.00 90.94 104 ASP A N 1
ATOM 850 C CA . ASP A 1 104 ? -12.676 -10.245 0.801 1.00 90.94 104 ASP A CA 1
ATOM 851 C C . ASP A 1 104 ? -12.959 -10.801 -0.602 1.00 90.94 104 ASP A C 1
ATOM 853 O O . ASP A 1 104 ? -13.641 -11.818 -0.737 1.00 90.94 104 ASP A O 1
ATOM 857 N N . ARG A 1 105 ? -12.469 -10.131 -1.653 1.00 90.19 105 ARG A N 1
ATOM 858 C CA . ARG A 1 105 ? -12.611 -10.587 -3.038 1.00 90.19 105 ARG A CA 1
ATOM 859 C C . ARG A 1 105 ? -11.398 -11.376 -3.488 1.00 90.19 105 ARG A C 1
ATOM 861 O O . ARG A 1 105 ? -10.263 -11.043 -3.157 1.00 90.19 105 ARG A O 1
ATOM 868 N N . ASP A 1 106 ? -11.660 -12.392 -4.301 1.00 84.75 106 ASP A N 1
ATOM 869 C CA . ASP A 1 106 ? -10.614 -13.206 -4.902 1.00 84.75 106 ASP A CA 1
ATOM 870 C C . ASP A 1 106 ? -9.844 -12.384 -5.943 1.00 84.75 106 ASP A C 1
ATOM 872 O O . ASP A 1 106 ? -10.438 -11.780 -6.838 1.00 84.75 106 ASP A O 1
ATOM 876 N N . ILE A 1 107 ? -8.514 -12.385 -5.850 1.00 81.19 107 ILE A N 1
ATOM 877 C CA . ILE A 1 107 ? -7.632 -11.703 -6.801 1.00 81.19 107 ILE A CA 1
ATOM 878 C C . ILE A 1 107 ? -7.830 -12.182 -8.247 1.00 81.19 107 ILE A C 1
ATOM 880 O O . ILE A 1 107 ? -7.549 -11.444 -9.185 1.00 81.19 107 ILE A O 1
ATOM 884 N N . HIS A 1 108 ? -8.321 -13.406 -8.461 1.00 82.25 108 HIS A N 1
ATOM 885 C CA . HIS A 1 108 ? -8.624 -13.924 -9.793 1.00 82.25 108 HIS A CA 1
ATOM 886 C C . HIS A 1 108 ? -9.775 -13.177 -10.482 1.00 82.25 108 HIS A C 1
ATOM 888 O O . HIS A 1 108 ? -9.946 -13.329 -11.690 1.00 82.25 108 HIS A O 1
ATOM 894 N N . GLU A 1 109 ? -10.552 -12.381 -9.741 1.00 84.50 109 GLU A N 1
ATOM 895 C CA . GLU A 1 109 ? -11.569 -11.480 -10.293 1.00 84.50 109 GLU A CA 1
ATOM 896 C C . GLU A 1 109 ? -11.005 -10.114 -10.718 1.00 84.50 109 GLU A C 1
ATOM 898 O O . GLU A 1 109 ? -11.759 -9.286 -11.233 1.00 84.50 109 GLU A O 1
ATOM 903 N N . LEU A 1 110 ? -9.723 -9.841 -10.461 1.00 79.88 110 LEU A N 1
ATOM 904 C CA . LEU A 1 110 ? -9.075 -8.612 -10.895 1.00 79.88 110 LEU A CA 1
ATOM 905 C C . LEU A 1 110 ? -8.651 -8.734 -12.366 1.00 79.88 110 LEU A C 1
ATOM 907 O O . LEU A 1 110 ? -7.808 -9.565 -12.712 1.00 79.88 110 LEU A O 1
ATOM 911 N N . ASP A 1 111 ? -9.189 -7.858 -13.214 1.00 77.62 111 ASP A N 1
ATOM 912 C CA . ASP A 1 111 ? -8.722 -7.687 -14.590 1.00 77.62 111 ASP A CA 1
ATOM 913 C C . ASP A 1 111 ? -7.656 -6.581 -14.669 1.00 77.62 111 ASP A C 1
ATOM 915 O O . ASP A 1 111 ? -7.758 -5.538 -14.015 1.00 77.62 111 ASP A O 1
ATOM 919 N N . GLU A 1 112 ? -6.654 -6.789 -15.527 1.00 69.56 112 GLU A N 1
ATOM 920 C CA . GLU A 1 112 ? -5.584 -5.818 -15.783 1.00 69.56 112 GLU A CA 1
ATOM 921 C C . GLU A 1 112 ? -6.170 -4.452 -16.184 1.00 69.56 112 GLU A C 1
ATOM 923 O O . GLU A 1 112 ? -7.018 -4.341 -17.077 1.00 69.56 112 GLU A O 1
ATOM 928 N N . GLY A 1 113 ? -5.717 -3.390 -15.513 1.00 68.56 113 GLY A N 1
ATOM 929 C CA . GLY A 1 113 ? -6.161 -2.026 -15.796 1.00 68.56 113 GLY A CA 1
ATOM 930 C C . GLY A 1 113 ? -7.533 -1.659 -15.219 1.00 68.56 113 GLY A C 1
ATOM 931 O O . GLY A 1 113 ? -8.040 -0.580 -15.535 1.00 68.56 113 GLY A O 1
ATOM 932 N N . MET A 1 114 ? -8.135 -2.473 -14.339 1.00 77.44 114 MET A N 1
ATOM 933 C CA . MET A 1 114 ? -9.342 -2.075 -13.590 1.00 77.44 114 MET A CA 1
ATOM 934 C C . MET A 1 114 ? -9.155 -0.732 -12.862 1.00 77.44 114 MET A C 1
ATOM 936 O O . MET A 1 114 ? -10.057 0.104 -12.856 1.00 77.44 114 MET A O 1
ATOM 940 N N . CYS A 1 115 ? -7.947 -0.467 -12.361 1.00 75.50 115 CYS A N 1
ATOM 941 C CA . CYS A 1 115 ? -7.589 0.804 -11.727 1.00 75.50 115 CYS A CA 1
ATOM 942 C C . CYS A 1 115 ? -7.383 1.986 -12.684 1.00 75.50 115 CYS A C 1
ATOM 944 O O . CYS A 1 115 ? -7.297 3.126 -12.227 1.00 75.50 115 CYS A O 1
ATOM 946 N N . ASP A 1 116 ? -7.268 1.736 -13.989 1.00 68.94 116 ASP A N 1
ATOM 947 C CA . ASP A 1 116 ? -7.168 2.769 -15.027 1.00 68.94 116 ASP A CA 1
ATOM 948 C C . ASP A 1 116 ? -8.524 3.064 -15.685 1.00 68.94 116 ASP A C 1
ATOM 950 O O . ASP A 1 116 ? -8.762 4.181 -16.155 1.00 68.94 116 ASP A O 1
ATOM 954 N N . GLN A 1 117 ? -9.413 2.067 -15.732 1.00 54.19 117 GLN A N 1
ATOM 955 C CA . GLN A 1 117 ? -10.753 2.178 -16.314 1.00 54.19 117 GLN A CA 1
ATOM 956 C C . GLN A 1 117 ? -11.716 2.933 -15.396 1.00 54.19 117 GLN A C 1
ATOM 958 O O . GLN A 1 117 ? -12.524 3.742 -15.865 1.00 54.19 117 GLN A O 1
ATOM 963 N N . GLU A 1 118 ? -11.594 2.733 -14.085 1.00 52.28 118 GLU A N 1
ATOM 964 C CA . GLU A 1 118 ? -12.225 3.591 -13.097 1.00 52.28 118 GLU A CA 1
ATOM 965 C C . GLU A 1 118 ? -11.327 4.803 -12.884 1.00 52.28 118 GLU A C 1
ATOM 967 O O . GLU A 1 118 ? -10.256 4.718 -12.295 1.00 52.28 118 GLU A O 1
ATOM 972 N N . ARG A 1 119 ? -11.742 5.959 -13.402 1.00 50.28 119 ARG A N 1
ATOM 973 C CA . ARG A 1 119 ? -11.081 7.246 -13.172 1.00 50.28 119 ARG A CA 1
ATOM 974 C C . ARG A 1 119 ? -11.134 7.560 -11.669 1.00 50.28 119 ARG A C 1
ATOM 976 O O . ARG A 1 119 ? -12.046 8.258 -11.238 1.00 50.28 119 ARG A O 1
ATOM 983 N N . TRP A 1 120 ? -10.213 6.987 -10.894 1.00 50.56 120 TRP A N 1
ATOM 984 C CA . TRP A 1 120 ? -10.174 7.035 -9.436 1.00 50.56 120 TRP A CA 1
ATOM 985 C C . TRP A 1 120 ? -9.201 8.124 -8.940 1.00 50.56 120 TRP A C 1
ATOM 987 O O . TRP A 1 120 ? -8.083 8.226 -9.455 1.00 50.56 120 TRP A O 1
ATOM 997 N N . PRO A 1 121 ? -9.579 8.929 -7.928 1.00 52.38 121 PRO A N 1
ATOM 998 C CA . PRO A 1 121 ? -10.903 8.965 -7.310 1.00 52.38 121 PRO A CA 1
ATOM 999 C C . PRO A 1 121 ? -11.956 9.442 -8.321 1.00 52.38 121 PRO A C 1
ATOM 1001 O O . PRO A 1 121 ? -11.618 10.252 -9.194 1.00 52.38 121 PRO A O 1
ATOM 1004 N N . PRO A 1 122 ? -13.217 8.969 -8.227 1.00 49.56 122 PRO A N 1
ATOM 1005 C CA . PRO A 1 122 ? -14.292 9.527 -9.027 1.00 49.56 122 PRO A CA 1
ATOM 1006 C C . PRO A 1 122 ? -14.264 11.049 -8.856 1.00 49.56 122 PRO A C 1
ATOM 1008 O O . PRO A 1 122 ? -13.982 11.537 -7.753 1.00 49.56 122 PRO A O 1
ATOM 1011 N N . PRO A 1 123 ? -14.517 11.832 -9.921 1.00 48.84 123 PRO A N 1
ATOM 1012 C CA . PRO A 1 123 ? -14.659 13.268 -9.755 1.00 48.84 123 PRO A CA 1
ATOM 1013 C C . PRO A 1 123 ? -15.689 13.510 -8.645 1.00 48.84 123 PRO A C 1
ATOM 1015 O O . PRO A 1 123 ? -16.689 12.786 -8.616 1.00 48.84 123 PRO A O 1
ATOM 1018 N N . PRO A 1 124 ? -15.468 14.482 -7.737 1.00 49.28 124 PRO A N 1
ATOM 1019 C CA . PRO A 1 124 ? -16.476 14.829 -6.747 1.00 49.28 124 PRO A CA 1
ATOM 1020 C C . PRO A 1 124 ? -17.758 15.086 -7.527 1.00 49.28 124 PRO A C 1
ATOM 1022 O O . PRO A 1 124 ? -17.764 15.954 -8.406 1.00 49.28 124 PRO A O 1
ATOM 1025 N N . GLU A 1 125 ? -18.775 14.246 -7.310 1.00 48.41 125 GLU A N 1
ATOM 1026 C CA . GLU A 1 125 ? -20.012 14.294 -8.076 1.00 48.41 125 GLU A CA 1
ATOM 1027 C C . GLU A 1 125 ? -20.448 15.752 -8.160 1.00 48.41 125 GLU A C 1
ATOM 1029 O O . GLU A 1 125 ? -20.601 16.437 -7.143 1.00 48.41 125 GLU A O 1
ATOM 1034 N N . ALA A 1 126 ? -20.638 16.242 -9.387 1.00 43.88 126 ALA A N 1
ATOM 1035 C CA . ALA A 1 126 ? -21.486 17.392 -9.591 1.00 43.88 126 ALA A CA 1
ATOM 1036 C C . ALA A 1 126 ? -22.775 17.057 -8.851 1.00 43.88 126 ALA A C 1
ATOM 1038 O O . ALA A 1 126 ? -23.499 16.155 -9.274 1.00 43.88 126 ALA A O 1
ATOM 1039 N N . ALA A 1 127 ? -23.006 17.729 -7.723 1.00 43.88 127 ALA A N 1
ATOM 1040 C CA . ALA A 1 127 ? -24.251 17.681 -6.998 1.00 43.88 127 ALA A CA 1
ATOM 1041 C C . ALA A 1 127 ? -25.340 18.051 -8.005 1.00 43.88 127 ALA A C 1
ATOM 1043 O O . ALA A 1 127 ? -25.650 19.225 -8.217 1.00 43.88 127 ALA A O 1
ATOM 1044 N N . SER A 1 128 ? -25.897 17.041 -8.674 1.00 43.75 128 SER A N 1
ATOM 1045 C CA . SER A 1 128 ? -27.158 17.141 -9.372 1.00 43.75 128 SER A CA 1
ATOM 1046 C C . SER A 1 128 ? -28.172 17.293 -8.262 1.00 43.75 128 SER A C 1
ATOM 1048 O O . SER A 1 128 ? -28.805 16.340 -7.815 1.00 43.75 128 SER A O 1
ATOM 1050 N N . PHE A 1 129 ? -28.283 18.535 -7.793 1.00 42.19 129 PHE A N 1
ATOM 1051 C CA . PHE A 1 129 ? -29.510 19.086 -7.277 1.00 42.19 129 PHE A CA 1
ATOM 1052 C C . PHE A 1 129 ? -30.610 18.593 -8.210 1.00 42.19 129 PHE A C 1
ATOM 1054 O O . PHE A 1 129 ? -30.826 19.134 -9.296 1.00 42.19 129 PHE A O 1
ATOM 1061 N N . ARG A 1 130 ? -31.316 17.540 -7.795 1.00 43.38 130 ARG A N 1
ATOM 1062 C CA . ARG A 1 130 ? -32.682 17.340 -8.243 1.00 43.38 130 ARG A CA 1
ATOM 1063 C C . ARG A 1 130 ? -33.423 18.555 -7.716 1.00 43.38 130 ARG A C 1
ATOM 1065 O O . ARG A 1 130 ? -33.847 18.581 -6.566 1.00 43.38 130 ARG A O 1
ATOM 1072 N N . ALA A 1 131 ? -33.485 19.596 -8.541 1.00 44.06 131 ALA A N 1
ATOM 1073 C CA . ALA A 1 131 ? -34.436 20.665 -8.362 1.00 44.06 131 ALA A CA 1
ATOM 1074 C C . ALA A 1 131 ? -35.797 19.981 -8.262 1.00 44.06 131 ALA A C 1
ATOM 1076 O O . ALA A 1 131 ? -36.271 19.368 -9.218 1.00 44.06 131 ALA A O 1
ATOM 1077 N N . THR A 1 132 ? -36.365 20.006 -7.063 1.00 45.50 132 THR A N 1
ATOM 1078 C CA . THR A 1 132 ? -37.736 19.613 -6.791 1.00 45.50 132 THR A CA 1
ATOM 1079 C C . THR A 1 132 ? -38.601 20.311 -7.833 1.00 45.50 132 THR A C 1
ATOM 1081 O O . THR A 1 132 ? -38.645 21.542 -7.864 1.00 45.50 132 THR A O 1
ATOM 1084 N N . GLU A 1 133 ? -39.223 19.546 -8.734 1.00 45.44 133 GLU A N 1
ATOM 1085 C CA . GLU A 1 133 ? -40.194 20.081 -9.683 1.00 45.44 133 GLU A CA 1
ATOM 1086 C C . GLU A 1 133 ? -41.250 20.851 -8.885 1.00 45.44 133 GLU A C 1
ATOM 1088 O O . GLU A 1 133 ? -42.050 20.278 -8.143 1.00 45.44 133 GLU A O 1
ATOM 1093 N N . ALA A 1 134 ? -41.219 22.177 -9.004 1.00 54.72 134 ALA A N 1
ATOM 1094 C CA . ALA A 1 134 ? -42.273 23.028 -8.496 1.00 54.72 134 ALA A CA 1
ATOM 1095 C C . ALA A 1 134 ? -43.580 22.657 -9.224 1.00 54.72 134 ALA A C 1
ATOM 1097 O O . ALA A 1 134 ? -43.576 22.503 -10.451 1.00 54.72 134 ALA A O 1
ATOM 1098 N N . PRO A 1 135 ? -44.711 22.511 -8.514 1.00 48.00 135 PRO A N 1
ATOM 1099 C CA . PRO A 1 135 ? -45.967 22.151 -9.151 1.00 48.00 135 PRO A CA 1
ATOM 1100 C C . PRO A 1 135 ? -46.379 23.234 -10.156 1.00 48.00 135 PRO A C 1
ATOM 1102 O O . PRO A 1 135 ? -46.466 24.419 -9.829 1.00 48.00 135 PRO A O 1
ATOM 1105 N N . ARG A 1 136 ? -46.637 22.803 -11.397 1.00 54.06 136 ARG A N 1
ATOM 1106 C CA . ARG A 1 136 ? -47.101 23.652 -12.503 1.00 54.06 136 ARG A CA 1
ATOM 1107 C C . ARG A 1 136 ? -48.335 24.471 -12.084 1.00 54.06 136 ARG A C 1
ATOM 1109 O O . ARG A 1 136 ? -49.263 23.903 -11.499 1.00 54.06 136 ARG A O 1
ATOM 1116 N N . PRO A 1 137 ? -48.424 25.766 -12.432 1.00 49.25 137 PRO A N 1
ATOM 1117 C CA . PRO A 1 137 ? -49.630 26.543 -12.185 1.00 49.25 137 PRO A CA 1
ATOM 1118 C C . PRO A 1 137 ? -50.801 26.002 -13.020 1.00 49.25 137 PRO A C 1
ATOM 1120 O O . PRO A 1 137 ? -50.698 25.808 -14.232 1.00 49.25 137 PRO A O 1
ATOM 1123 N N . ARG A 1 138 ? -51.934 25.758 -12.347 1.00 49.66 138 ARG A N 1
ATOM 1124 C CA . ARG A 1 138 ? -53.220 25.406 -12.965 1.00 49.66 138 ARG A CA 1
ATOM 1125 C C . ARG A 1 138 ? -53.634 26.499 -13.948 1.00 49.66 138 ARG A C 1
ATOM 1127 O O . ARG A 1 138 ? -53.899 27.632 -13.551 1.00 49.66 138 ARG A O 1
ATOM 1134 N N . ASN A 1 139 ? -53.738 26.127 -15.218 1.00 43.38 139 ASN A N 1
ATOM 1135 C CA . ASN A 1 139 ? -54.261 26.975 -16.275 1.00 43.38 139 ASN A CA 1
ATOM 1136 C C . ASN A 1 139 ? -55.777 27.150 -16.062 1.00 43.38 139 ASN A C 1
ATOM 1138 O O . ASN A 1 139 ? -56.556 26.225 -16.286 1.00 43.38 139 ASN A O 1
ATOM 1142 N N . ARG A 1 140 ? -56.191 28.313 -15.548 1.00 50.44 140 ARG A N 1
ATOM 1143 C CA . ARG A 1 140 ? -57.594 28.673 -15.312 1.00 50.44 140 ARG A CA 1
ATOM 1144 C C . ARG A 1 140 ? -58.095 29.482 -16.507 1.00 50.44 140 ARG A C 1
ATOM 1146 O O . ARG A 1 140 ? -58.140 30.702 -16.446 1.00 50.44 140 ARG A O 1
ATOM 1153 N N . ASN A 1 141 ? -58.463 28.790 -17.581 1.00 43.91 141 ASN A N 1
ATOM 1154 C CA . ASN A 1 141 ? -59.253 29.362 -18.669 1.00 43.91 141 ASN A CA 1
ATOM 1155 C C . ASN A 1 141 ? -60.618 28.678 -18.689 1.00 43.91 141 ASN A C 1
ATOM 1157 O O . ASN A 1 141 ? -60.818 27.688 -19.382 1.00 43.91 141 ASN A O 1
ATOM 1161 N N . ASP A 1 142 ? -61.544 29.227 -17.908 1.00 46.12 142 ASP A N 1
ATOM 1162 C CA . ASP A 1 142 ? -62.971 28.959 -18.043 1.00 46.12 142 ASP A CA 1
ATOM 1163 C C . ASP A 1 142 ? -63.662 30.311 -18.250 1.00 46.12 142 ASP A C 1
ATOM 1165 O O . ASP A 1 142 ? -64.042 31.011 -17.310 1.00 46.12 142 ASP A O 1
ATOM 1169 N N . GLN A 1 143 ? -63.700 30.749 -19.512 1.00 43.00 143 GLN A N 1
ATOM 1170 C CA . GLN A 1 143 ? -64.557 31.849 -19.945 1.00 43.00 143 GLN A CA 1
ATOM 1171 C C . GLN A 1 143 ? -65.960 31.289 -20.212 1.00 43.00 143 GLN A C 1
ATOM 1173 O O . GLN A 1 143 ? -66.398 31.168 -21.353 1.00 43.00 143 GLN A O 1
ATOM 1178 N N . GLY A 1 144 ? -66.682 30.973 -19.140 1.00 42.88 144 GLY A N 1
ATOM 1179 C CA . GLY A 1 144 ? -68.126 30.764 -19.161 1.00 42.88 144 GLY A CA 1
ATOM 118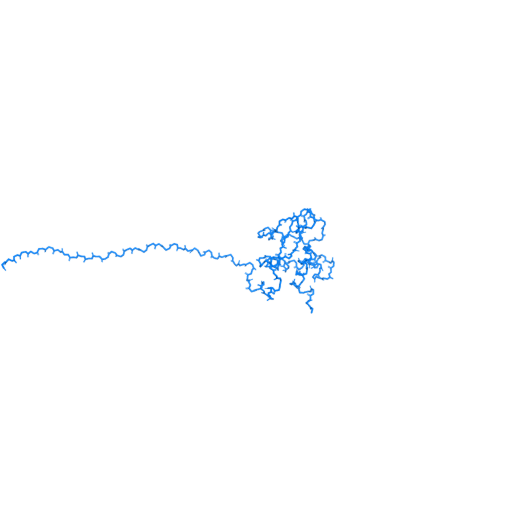0 C C . GLY A 1 144 ? -68.854 32.104 -19.238 1.00 42.88 144 GLY A C 1
ATOM 1181 O O . GLY A 1 144 ? -69.319 32.638 -18.235 1.00 42.88 144 GLY A O 1
ATOM 1182 N N . ARG A 1 145 ? -68.933 32.679 -20.441 1.00 48.12 145 ARG A N 1
ATOM 1183 C CA . ARG A 1 145 ? -69.789 33.830 -20.745 1.00 48.12 145 ARG A CA 1
ATOM 1184 C C . ARG A 1 145 ? -71.225 33.318 -20.897 1.00 48.12 145 ARG A C 1
ATOM 1186 O O . ARG A 1 145 ? -71.552 32.675 -21.886 1.00 48.12 145 ARG A O 1
ATOM 1193 N N . SER A 1 146 ? -72.095 33.588 -19.931 1.00 45.75 146 SER A N 1
ATOM 1194 C CA . SER A 1 146 ? -73.548 33.463 -20.111 1.00 45.75 146 SER A CA 1
ATOM 1195 C C . SER A 1 146 ? -74.247 34.530 -19.284 1.00 45.75 146 SER A C 1
ATOM 1197 O O . SER A 1 146 ? -74.599 34.349 -18.122 1.00 45.75 146 SER A O 1
ATOM 1199 N N . SER A 1 147 ? -74.390 35.691 -19.916 1.00 49.91 147 SER A N 1
ATOM 1200 C CA . SER A 1 147 ? -75.291 36.750 -19.489 1.00 49.91 147 SER A CA 1
ATOM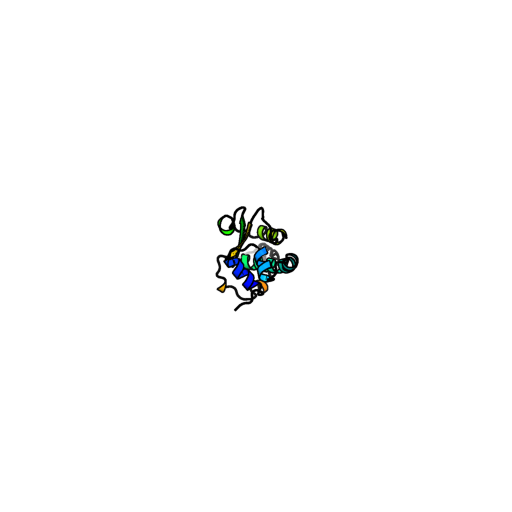 1201 C C . SER A 1 147 ? -76.708 36.399 -19.945 1.00 49.91 147 SER A C 1
ATOM 1203 O O . SER A 1 147 ? -76.949 36.282 -21.139 1.00 49.91 147 SER A O 1
ATOM 1205 N N . GLY A 1 148 ? -77.589 36.201 -18.965 1.00 42.84 148 GLY A N 1
ATOM 1206 C CA . GLY A 1 148 ? -78.923 36.799 -18.843 1.00 42.84 148 GLY A CA 1
ATOM 1207 C C . GLY A 1 148 ? -79.915 36.774 -20.013 1.00 42.84 148 GLY A C 1
ATOM 1208 O O . GLY A 1 148 ? -79.663 37.375 -21.048 1.00 42.84 148 GLY A O 1
ATOM 1209 N N . THR A 1 149 ? -81.125 36.302 -19.663 1.00 47.75 149 THR A N 1
ATOM 1210 C CA . THR A 1 149 ? -82.456 36.856 -20.029 1.00 47.75 149 THR A CA 1
ATOM 1211 C C . THR A 1 149 ? -82.844 36.767 -21.517 1.00 47.75 149 THR A C 1
ATOM 1213 O O . THR A 1 149 ? -82.071 37.106 -22.391 1.00 47.75 149 THR A O 1
ATOM 1216 N N . ASP A 1 150 ? -84.040 36.345 -21.924 1.00 44.19 150 ASP A N 1
ATOM 1217 C CA . ASP A 1 150 ? -85.352 36.708 -21.397 1.00 44.19 150 ASP A CA 1
ATOM 1218 C C . ASP A 1 150 ? -86.449 35.902 -22.148 1.00 44.19 150 ASP A C 1
ATOM 1220 O O . ASP A 1 150 ? -86.297 35.606 -23.329 1.00 44.19 150 ASP A O 1
ATOM 1224 N N . ARG A 1 151 ? -87.571 35.660 -21.455 1.00 47.38 151 ARG A N 1
ATOM 1225 C CA . ARG A 1 151 ? -88.976 35.734 -21.927 1.00 47.38 151 ARG A CA 1
ATOM 1226 C C . ARG A 1 151 ? -89.585 34.867 -23.057 1.00 47.38 151 ARG A C 1
ATOM 1228 O O . ARG A 1 151 ? -89.192 34.928 -24.211 1.00 47.38 151 ARG A O 1
ATOM 1235 N N . LEU A 1 152 ? -90.792 34.392 -22.682 1.00 46.97 152 LEU A N 1
ATOM 1236 C CA . LEU A 1 152 ? -92.048 34.214 -23.453 1.00 46.97 152 LEU A CA 1
ATOM 1237 C C . LEU A 1 152 ? -92.059 33.019 -24.427 1.00 46.97 152 LEU A C 1
ATOM 1239 O O . LEU A 1 152 ? -91.128 32.822 -25.181 1.00 46.97 152 LEU A O 1
ATOM 1243 N N . GLY A 1 153 ? -93.076 32.164 -24.501 1.00 47.75 153 GLY A N 1
ATOM 1244 C CA . GLY A 1 153 ? -94.462 32.253 -24.065 1.00 47.75 153 GLY A CA 1
ATOM 1245 C C . GLY A 1 153 ? -95.341 31.731 -25.209 1.00 47.75 153 GLY A C 1
ATOM 1246 O O . GLY A 1 153 ? -95.311 32.325 -26.282 1.00 47.75 153 GLY A O 1
ATOM 1247 N N . ARG A 1 154 ? -96.152 30.706 -24.902 1.00 52.53 154 ARG A N 1
ATOM 1248 C CA . ARG A 1 154 ? -97.126 29.964 -25.738 1.00 52.53 154 ARG A CA 1
ATOM 1249 C C . ARG A 1 154 ? -96.593 28.819 -26.589 1.00 52.53 154 ARG A C 1
ATOM 1251 O O . ARG A 1 154 ? -95.670 29.037 -27.394 1.00 52.53 154 ARG A O 1
#

pLDDT: mean 77.51, std 18.86, range [42.19, 95.25]